Protein AF-A0A397V102-F1 (afdb_monomer)

pLDDT: mean 87.14, std 17.13, range [34.5, 98.31]

Structure (mmCIF, N/CA/C/O backbone):
data_AF-A0A397V102-F1
#
_entry.id   AF-A0A397V102-F1
#
loop_
_atom_site.group_PDB
_atom_site.id
_atom_site.type_symbol
_atom_site.label_atom_id
_atom_site.label_alt_id
_atom_site.label_comp_id
_atom_site.label_asym_id
_atom_site.label_entity_id
_atom_site.label_seq_id
_atom_site.pdbx_PDB_ins_code
_atom_site.Cartn_x
_atom_site.Cartn_y
_atom_site.Cartn_z
_atom_site.occupancy
_atom_site.B_iso_or_equiv
_atom_site.a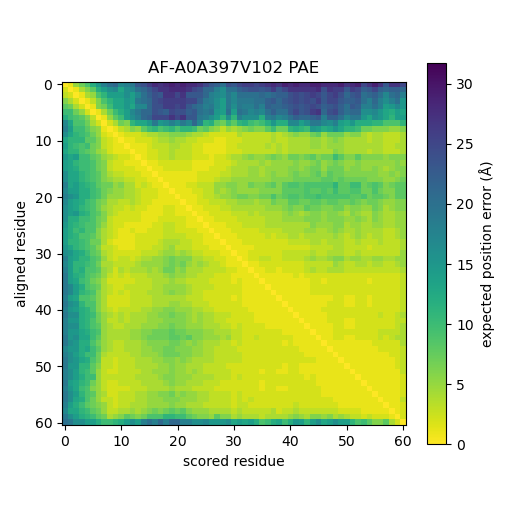uth_seq_id
_atom_site.auth_comp_id
_atom_site.auth_asym_id
_atom_site.auth_atom_id
_atom_site.pdbx_PDB_model_num
ATOM 1 N N . MET A 1 1 ? -14.300 19.808 2.210 1.00 34.50 1 MET A N 1
ATOM 2 C CA . MET A 1 1 ? -12.862 19.979 1.904 1.00 34.50 1 MET A CA 1
ATOM 3 C C . MET A 1 1 ? -12.173 18.639 2.067 1.00 34.50 1 MET A C 1
ATOM 5 O O . MET A 1 1 ? -12.119 18.145 3.181 1.00 34.50 1 MET A O 1
ATOM 9 N N . ALA A 1 2 ? -11.708 18.023 0.979 1.00 36.12 2 ALA A N 1
ATOM 10 C CA . ALA A 1 2 ? -10.883 16.820 1.049 1.00 36.12 2 ALA A CA 1
ATOM 11 C C . ALA A 1 2 ? -9.449 17.221 0.695 1.00 36.12 2 ALA A C 1
ATOM 13 O O . ALA A 1 2 ? -9.131 17.431 -0.474 1.00 36.12 2 ALA A O 1
ATOM 14 N N . CYS A 1 3 ? -8.601 17.382 1.709 1.00 38.50 3 CYS A N 1
ATOM 15 C CA . CYS A 1 3 ? -7.165 17.497 1.494 1.00 38.50 3 CYS A CA 1
ATOM 16 C C . CYS A 1 3 ? -6.654 16.106 1.095 1.00 38.50 3 CYS A C 1
ATOM 18 O O . CYS A 1 3 ? -6.402 15.258 1.949 1.00 38.50 3 CYS A O 1
ATOM 20 N N . LYS A 1 4 ? -6.567 15.836 -0.211 1.00 43.59 4 LYS A N 1
ATOM 21 C CA . LYS A 1 4 ? -5.766 14.720 -0.715 1.00 43.59 4 LYS A CA 1
ATOM 22 C C . LYS A 1 4 ? -4.322 15.193 -0.729 1.00 43.59 4 LYS A C 1
ATOM 24 O O . LYS A 1 4 ? -3.904 15.892 -1.647 1.00 43.59 4 LYS A O 1
ATOM 29 N N . ILE A 1 5 ? -3.569 14.828 0.300 1.00 46.81 5 ILE A N 1
ATOM 30 C CA . ILE A 1 5 ? -2.114 14.882 0.213 1.00 46.81 5 ILE A CA 1
ATOM 31 C C . ILE A 1 5 ? -1.742 13.889 -0.893 1.00 46.81 5 ILE A C 1
ATOM 33 O O . ILE A 1 5 ? -2.057 12.706 -0.770 1.00 46.81 5 ILE A O 1
ATOM 37 N N . ASN A 1 6 ? -1.137 14.362 -1.987 1.00 49.56 6 ASN A N 1
ATOM 38 C CA . ASN A 1 6 ? -0.487 13.495 -2.971 1.00 49.56 6 ASN A CA 1
ATOM 39 C C . ASN A 1 6 ? 0.680 12.806 -2.257 1.00 49.56 6 ASN A C 1
ATOM 41 O O . ASN A 1 6 ? 1.794 13.319 -2.216 1.00 49.56 6 ASN A O 1
ATOM 45 N N . SER A 1 7 ? 0.376 11.701 -1.588 1.00 55.78 7 SER A N 1
ATOM 46 C CA . SER A 1 7 ? 1.308 10.936 -0.781 1.00 55.78 7 SER A CA 1
ATOM 47 C C . SER A 1 7 ? 1.494 9.575 -1.427 1.00 55.78 7 SER A C 1
ATOM 49 O O . SER A 1 7 ? 0.544 8.965 -1.909 1.00 55.78 7 SER A O 1
ATOM 51 N N . THR A 1 8 ? 2.720 9.074 -1.375 1.00 64.06 8 THR A N 1
ATOM 52 C CA . THR A 1 8 ? 3.097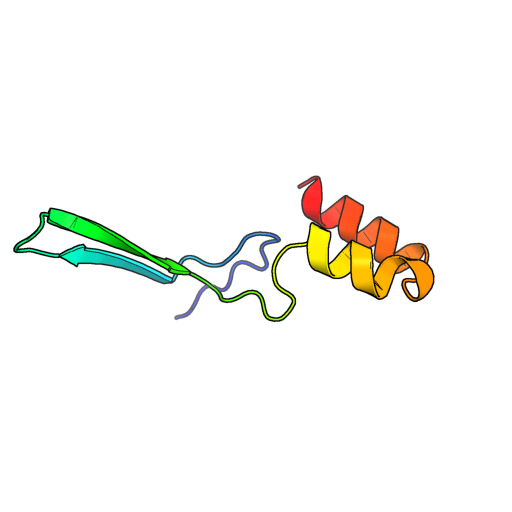 7.687 -1.680 1.00 64.06 8 THR A CA 1
ATOM 53 C C . THR A 1 8 ? 2.507 6.685 -0.672 1.00 64.06 8 THR A C 1
ATOM 55 O O . THR A 1 8 ? 2.757 5.485 -0.757 1.00 64.06 8 THR A O 1
ATOM 58 N N . LYS A 1 9 ? 1.702 7.169 0.287 1.00 77.69 9 LYS A N 1
ATOM 59 C CA . LYS A 1 9 ? 1.063 6.419 1.370 1.00 77.69 9 LYS A CA 1
ATOM 60 C C . LYS A 1 9 ? -0.436 6.277 1.125 1.00 77.69 9 LYS A C 1
ATOM 62 O O . LYS A 1 9 ? -1.082 7.175 0.591 1.00 77.69 9 LYS A O 1
ATOM 67 N N . LEU A 1 10 ? -0.992 5.158 1.585 1.00 86.81 10 LEU A N 1
ATOM 68 C CA . LEU A 1 10 ? -2.434 4.921 1.552 1.00 86.81 10 LEU A CA 1
ATOM 69 C C . LEU A 1 10 ? -3.147 5.952 2.428 1.00 86.81 10 LEU A C 1
ATOM 71 O O . LEU A 1 10 ? -2.801 6.132 3.598 1.00 86.81 10 LEU A O 1
ATOM 75 N N . ALA A 1 11 ? -4.154 6.617 1.866 1.00 88.69 11 ALA A N 1
ATOM 76 C CA . ALA A 1 11 ? -4.964 7.551 2.632 1.00 88.69 11 ALA A CA 1
ATOM 77 C C . ALA A 1 11 ? -5.742 6.803 3.722 1.00 88.69 11 ALA A C 1
ATOM 79 O O . ALA A 1 11 ? -6.449 5.841 3.430 1.00 88.69 11 ALA A O 1
ATOM 80 N N . ILE A 1 12 ? -5.646 7.263 4.967 1.00 91.44 12 ILE A N 1
ATOM 81 C CA . ILE A 1 12 ? -6.517 6.803 6.051 1.00 91.44 12 ILE A CA 1
ATOM 82 C C . ILE A 1 12 ? -7.767 7.677 6.020 1.00 91.44 12 ILE A C 1
ATOM 84 O O . ILE A 1 12 ? -7.665 8.902 6.061 1.00 91.44 12 ILE A O 1
ATOM 88 N N . TYR A 1 13 ? -8.940 7.056 5.927 1.00 89.69 13 TYR A N 1
ATOM 89 C CA . TYR A 1 13 ? -10.208 7.779 5.899 1.00 89.69 13 TYR A CA 1
ATOM 90 C C . TYR A 1 13 ? -10.799 7.910 7.296 1.00 89.69 13 TYR A C 1
ATOM 92 O O . TYR A 1 13 ? -11.163 9.009 7.703 1.00 89.69 13 TYR A O 1
ATOM 100 N N . VAL A 1 14 ? -10.892 6.799 8.028 1.00 92.44 14 VAL A N 1
ATOM 101 C CA . VAL A 1 14 ? -11.549 6.747 9.338 1.00 92.44 14 VAL A CA 1
ATOM 102 C C . VAL A 1 14 ? -10.908 5.668 10.208 1.00 92.44 14 VAL A C 1
ATOM 104 O O . VAL A 1 14 ? -10.496 4.619 9.717 1.00 92.44 14 VAL A O 1
ATOM 107 N N . ILE A 1 15 ? -10.887 5.913 11.516 1.00 95.19 15 ILE A N 1
ATOM 108 C CA . ILE A 1 15 ? -10.703 4.888 12.544 1.00 95.19 15 ILE A CA 1
ATOM 109 C C . ILE A 1 15 ? -12.014 4.811 13.329 1.00 95.19 15 ILE A C 1
ATOM 111 O O . ILE A 1 15 ? -12.532 5.835 13.769 1.00 95.19 15 ILE A O 1
ATOM 115 N N . THR A 1 16 ? -12.564 3.611 13.476 1.00 96.06 16 THR A N 1
ATOM 116 C CA . THR A 1 16 ? -13.790 3.345 14.240 1.00 96.06 16 THR A CA 1
ATOM 117 C C . THR A 1 16 ? -13.489 2.394 15.387 1.00 96.06 16 THR A C 1
ATOM 119 O O . THR A 1 16 ? -12.546 1.607 15.303 1.00 96.06 16 THR A O 1
ATOM 122 N N . GLN A 1 17 ? -14.288 2.462 16.449 1.00 97.00 17 GLN A N 1
ATOM 123 C CA . GLN A 1 17 ? -14.235 1.511 17.551 1.00 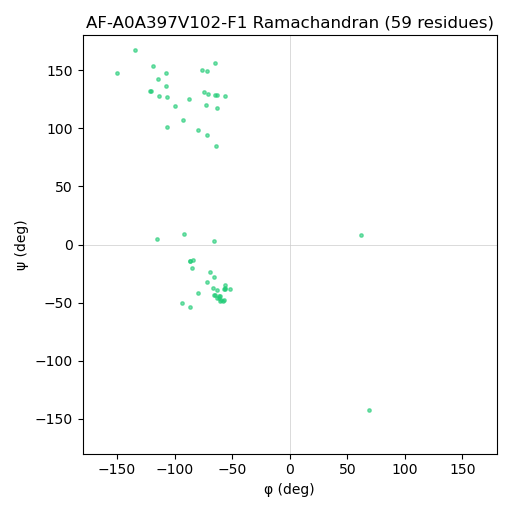97.00 17 GLN A CA 1
ATOM 124 C C . GLN A 1 17 ? -15.590 0.822 17.683 1.00 97.00 17 GLN A C 1
ATOM 126 O O . GLN A 1 17 ? -16.624 1.490 17.725 1.00 97.00 17 GLN A O 1
ATOM 131 N N . ASN A 1 18 ? -15.586 -0.503 17.788 1.00 96.50 18 ASN A N 1
ATOM 132 C CA . ASN A 1 18 ? -16.766 -1.247 18.195 1.00 96.50 18 ASN A CA 1
ATOM 133 C C . ASN A 1 18 ? -16.991 -1.028 19.702 1.00 96.50 18 ASN A C 1
ATOM 135 O O . ASN A 1 18 ? -16.127 -1.329 20.527 1.00 96.50 18 ASN A O 1
ATOM 139 N N . THR A 1 19 ? -18.145 -0.479 20.082 1.00 95.38 19 THR A N 1
ATOM 140 C CA . THR A 1 19 ? -18.438 -0.121 21.478 1.00 95.38 19 THR A CA 1
ATOM 141 C C . THR A 1 19 ? -18.625 -1.328 22.395 1.00 95.38 19 THR A C 1
ATOM 143 O O . THR A 1 19 ? -18.404 -1.187 23.601 1.00 95.38 19 THR A O 1
ATOM 146 N N . GLU A 1 20 ? -18.991 -2.484 21.838 1.00 97.38 20 GLU A N 1
ATOM 147 C CA . GLU A 1 20 ? -19.222 -3.746 22.548 1.00 97.38 20 GLU A CA 1
ATOM 148 C C . GLU A 1 20 ? -17.920 -4.535 22.710 1.00 97.38 20 GLU A C 1
ATOM 150 O O . GLU A 1 20 ? -17.536 -4.858 23.832 1.00 97.38 20 GLU A O 1
ATOM 155 N N . THR A 1 21 ? -17.197 -4.783 21.611 1.00 97.38 21 THR A N 1
ATOM 156 C CA . THR A 1 21 ? -15.959 -5.588 21.630 1.00 97.38 21 THR A CA 1
ATOM 157 C C . THR A 1 21 ? -14.717 -4.781 22.011 1.00 97.38 21 THR A C 1
ATOM 159 O O . THR A 1 21 ? -13.677 -5.356 22.32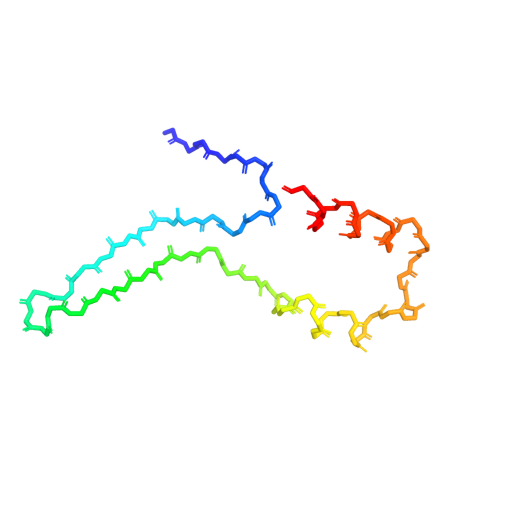1 1.00 97.38 21 THR A O 1
ATOM 162 N N . LYS A 1 22 ? -14.815 -3.443 22.005 1.00 96.50 22 LYS A N 1
ATOM 163 C CA . LYS A 1 22 ? -13.706 -2.483 22.175 1.00 96.50 22 LYS A CA 1
ATOM 164 C C . LYS A 1 22 ? -12.621 -2.557 21.097 1.00 96.50 22 LYS A C 1
ATOM 166 O O . LYS A 1 22 ? -11.616 -1.854 21.216 1.00 96.50 22 LYS A O 1
ATOM 171 N N . GLU A 1 23 ? -12.833 -3.333 20.036 1.00 97.81 23 GLU A N 1
ATOM 172 C CA . GLU A 1 23 ? -11.916 -3.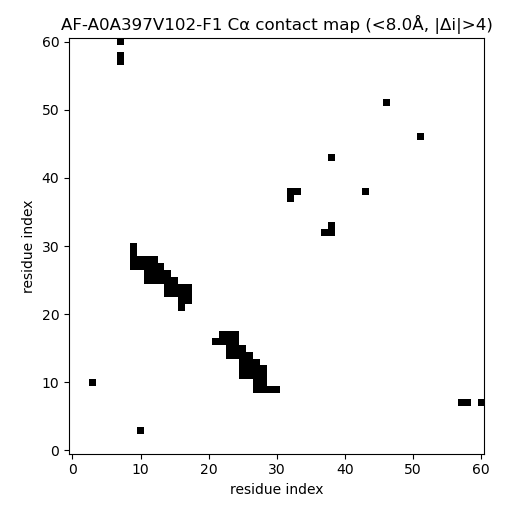460 18.903 1.00 97.81 23 GLU A CA 1
ATOM 173 C C . GLU A 1 23 ? -11.916 -2.203 18.033 1.00 97.81 23 GLU A C 1
ATOM 175 O O . GLU A 1 23 ? -12.935 -1.526 17.885 1.00 97.81 23 GLU A O 1
ATOM 180 N N . TYR A 1 24 ? -10.770 -1.916 17.418 1.00 96.00 24 TYR A N 1
ATOM 181 C CA . TYR A 1 24 ? -10.609 -0.798 16.497 1.00 96.00 24 TYR A CA 1
ATOM 182 C C . TYR A 1 24 ? -10.491 -1.293 15.059 1.00 96.00 24 TYR A C 1
ATOM 184 O O . TYR A 1 24 ? -9.745 -2.227 14.769 1.00 96.00 24 TYR A O 1
ATOM 192 N N . LEU A 1 25 ? -11.185 -0.616 14.149 1.00 95.19 25 LEU A N 1
ATOM 193 C CA . LEU A 1 25 ? -11.129 -0.862 12.713 1.00 95.19 25 LEU A CA 1
ATOM 194 C C . LEU A 1 25 ? -10.676 0.406 11.996 1.00 95.19 25 LEU A C 1
ATOM 196 O O . LEU A 1 25 ? -11.212 1.490 12.232 1.00 95.19 25 LEU A O 1
ATOM 200 N N . MET A 1 26 ? -9.712 0.262 11.089 1.00 94.44 26 MET A N 1
ATOM 201 C CA . MET A 1 26 ? -9.219 1.349 10.246 1.00 94.44 26 MET A CA 1
ATOM 202 C C . MET A 1 26 ? -9.713 1.166 8.814 1.00 94.44 26 MET A C 1
ATOM 204 O O . MET A 1 26 ? -9.489 0.127 8.195 1.00 94.44 26 MET A O 1
ATOM 208 N N . VAL A 1 27 ? -10.338 2.206 8.275 1.00 92.94 27 VAL A N 1
ATOM 209 C CA . VAL A 1 27 ? -10.725 2.294 6.869 1.00 92.94 27 VAL A CA 1
ATOM 210 C C . VAL A 1 27 ? -9.684 3.142 6.153 1.00 92.94 27 VAL A C 1
ATOM 212 O O . VAL A 1 27 ? -9.491 4.317 6.476 1.00 92.94 27 VAL A O 1
ATOM 215 N N . PHE A 1 28 ? -9.011 2.547 5.176 1.00 91.88 28 PHE A N 1
ATOM 216 C CA . PHE A 1 28 ? -7.970 3.193 4.387 1.00 91.88 28 PHE A CA 1
ATOM 217 C C . PHE A 1 28 ? -8.152 2.896 2.896 1.00 91.88 28 PHE A C 1
ATOM 219 O O . PHE A 1 28 ? -8.954 2.049 2.500 1.00 91.88 28 PHE A O 1
ATOM 226 N N . GLN A 1 29 ? -7.429 3.636 2.063 1.00 91.94 29 GLN A N 1
ATOM 227 C CA . GLN A 1 29 ? -7.476 3.527 0.615 1.00 91.94 29 GLN A CA 1
ATOM 228 C C . GLN A 1 29 ? -7.180 2.103 0.148 1.00 91.94 29 GLN A C 1
ATOM 230 O O . GLN A 1 29 ? -6.148 1.522 0.480 1.00 91.94 29 GLN A O 1
ATOM 235 N N . TYR A 1 30 ? -8.069 1.571 -0.687 1.00 91.06 30 TYR A N 1
ATOM 236 C CA . TYR A 1 30 ? -7.859 0.282 -1.325 1.00 91.06 30 TYR A CA 1
ATOM 237 C C . TYR A 1 30 ? -6.823 0.392 -2.451 1.00 91.06 30 TYR A C 1
ATOM 239 O O . TYR A 1 30 ? -6.916 1.272 -3.310 1.00 91.06 30 TYR A O 1
ATOM 247 N N . ALA A 1 31 ? -5.841 -0.511 -2.452 1.00 91.12 31 ALA A N 1
ATOM 248 C CA . ALA A 1 31 ? -4.849 -0.627 -3.515 1.00 91.12 31 ALA A CA 1
ATOM 249 C C . ALA A 1 31 ? -5.321 -1.659 -4.549 1.00 91.12 31 ALA A C 1
ATOM 251 O O . ALA A 1 31 ? -5.284 -2.861 -4.284 1.00 91.12 31 ALA A O 1
AT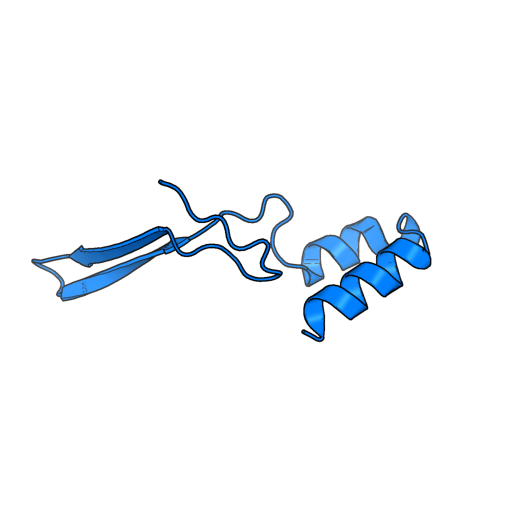OM 252 N N . ASN A 1 32 ? -5.746 -1.186 -5.724 1.00 90.44 32 ASN A N 1
ATOM 253 C CA . ASN A 1 32 ? -6.350 -2.020 -6.773 1.00 90.44 32 ASN A CA 1
ATOM 254 C C . ASN A 1 32 ? -5.458 -3.193 -7.212 1.00 90.44 32 ASN A C 1
ATOM 256 O O . ASN A 1 32 ? -5.951 -4.295 -7.429 1.00 90.44 32 ASN A O 1
ATOM 260 N N . ASP A 1 33 ? -4.144 -2.974 -7.288 1.00 91.25 33 ASP A N 1
ATOM 261 C CA . ASP A 1 33 ? -3.165 -3.991 -7.692 1.00 91.25 33 ASP A CA 1
ATOM 262 C C . ASP A 1 33 ? -2.568 -4.780 -6.512 1.00 91.25 33 ASP A C 1
ATOM 264 O O . ASP A 1 33 ? -1.627 -5.568 -6.664 1.00 91.25 33 ASP A O 1
ATOM 268 N N . GLY A 1 34 ? -3.119 -4.593 -5.312 1.00 92.56 34 GLY A N 1
ATOM 269 C CA . GLY A 1 34 ? -2.627 -5.209 -4.090 1.00 92.56 34 GLY A CA 1
ATOM 270 C C . GLY A 1 34 ? -1.263 -4.662 -3.666 1.00 92.56 34 GLY A C 1
ATOM 271 O O . GLY A 1 34 ? -0.995 -3.465 -3.746 1.00 92.56 34 GLY A O 1
ATOM 272 N N . SER A 1 35 ? -0.402 -5.539 -3.144 1.00 92.88 35 SER A N 1
ATOM 273 C CA . SER A 1 35 ? 0.916 -5.129 -2.660 1.00 92.88 35 SER A CA 1
ATOM 274 C C . SER A 1 35 ? 1.887 -4.870 -3.809 1.00 92.88 35 SER A C 1
ATOM 276 O O . SER A 1 35 ? 1.860 -5.560 -4.830 1.00 92.88 35 SER A O 1
ATOM 278 N N . LEU A 1 36 ? 2.834 -3.954 -3.587 1.00 93.38 36 LEU A N 1
ATOM 279 C CA . LEU A 1 36 ? 3.910 -3.674 -4.538 1.00 93.38 36 LEU A CA 1
ATOM 280 C C . LEU A 1 36 ? 4.657 -4.951 -4.958 1.00 93.38 36 LEU A C 1
ATOM 282 O O . LEU A 1 36 ? 4.965 -5.128 -6.130 1.00 93.38 36 LEU A O 1
ATOM 286 N N . TYR A 1 37 ? 4.875 -5.886 -4.027 1.00 95.19 37 TYR A N 1
ATOM 287 C CA . TYR A 1 37 ? 5.472 -7.190 -4.329 1.00 95.19 37 TYR A CA 1
ATOM 288 C C . TYR A 1 37 ? 4.668 -7.986 -5.370 1.00 95.19 37 TYR A C 1
ATOM 290 O O . TYR A 1 37 ? 5.242 -8.491 -6.335 1.00 95.19 37 TYR A O 1
ATOM 298 N N . LYS A 1 38 ? 3.341 -8.091 -5.200 1.00 96.56 38 LYS A N 1
ATOM 299 C CA . LYS A 1 38 ? 2.475 -8.816 -6.145 1.00 96.56 38 LYS A CA 1
ATOM 300 C C . LYS A 1 38 ? 2.457 -8.132 -7.508 1.00 96.56 38 LYS A C 1
ATOM 302 O O . LYS A 1 38 ? 2.584 -8.814 -8.524 1.00 96.56 38 LYS A O 1
ATOM 307 N N . TYR A 1 39 ? 2.356 -6.805 -7.516 1.00 95.88 39 TYR A N 1
ATOM 308 C CA . TYR A 1 39 ? 2.388 -6.013 -8.739 1.00 95.88 39 TYR A CA 1
ATOM 309 C C . TYR A 1 39 ? 3.706 -6.194 -9.503 1.00 95.88 39 TYR A C 1
ATOM 311 O O . TYR A 1 39 ? 3.687 -6.498 -10.695 1.00 95.88 39 TYR A O 1
ATOM 319 N N . LEU A 1 40 ? 4.850 -6.077 -8.821 1.00 96.06 40 LEU A N 1
ATOM 320 C CA . LEU A 1 40 ? 6.161 -6.256 -9.441 1.00 96.06 40 LEU A CA 1
ATOM 321 C C . LEU A 1 40 ? 6.332 -7.685 -9.952 1.00 96.06 40 LEU A C 1
ATOM 323 O O . LEU A 1 40 ? 6.698 -7.861 -11.105 1.00 96.06 40 LEU A O 1
ATOM 327 N N . ARG A 1 41 ? 5.985 -8.711 -9.165 1.00 96.75 41 ARG A N 1
ATOM 328 C CA . ARG A 1 41 ? 6.083 -10.112 -9.610 1.00 96.75 41 ARG A CA 1
ATOM 329 C C . ARG A 1 41 ? 5.304 -10.375 -10.904 1.00 96.75 41 ARG A C 1
ATOM 331 O O . ARG A 1 41 ? 5.742 -11.193 -11.705 1.00 96.75 41 ARG A O 1
ATOM 338 N N . LYS A 1 42 ? 4.164 -9.705 -11.092 1.00 97.19 42 LYS A N 1
ATOM 339 C CA . LYS A 1 42 ? 3.317 -9.857 -12.279 1.00 97.19 42 LYS A CA 1
ATOM 340 C C . LYS A 1 42 ? 3.834 -9.066 -13.486 1.00 97.19 42 LYS A C 1
ATOM 342 O O . LYS A 1 42 ? 3.796 -9.596 -14.585 1.00 97.19 42 LYS A O 1
ATOM 347 N N . ASN A 1 43 ? 4.296 -7.831 -13.287 1.00 96.56 43 ASN A N 1
ATOM 348 C CA . ASN A 1 43 ? 4.503 -6.873 -14.382 1.00 96.56 43 ASN A CA 1
ATOM 349 C C . ASN A 1 43 ? 5.977 -6.476 -14.603 1.00 96.56 43 ASN A C 1
ATOM 351 O O . ASN A 1 43 ? 6.259 -5.593 -15.408 1.00 96.56 43 ASN A O 1
ATOM 355 N N . PHE A 1 44 ? 6.944 -7.073 -13.891 1.00 96.12 44 PHE A N 1
ATOM 356 C CA . PHE A 1 44 ? 8.340 -6.6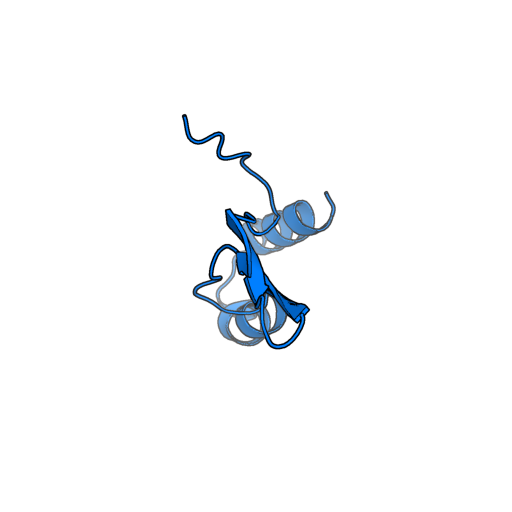03 -13.903 1.00 96.12 44 PHE A CA 1
ATOM 357 C C . PHE A 1 44 ? 8.969 -6.530 -15.302 1.00 96.12 44 PHE A C 1
ATOM 359 O O . PHE A 1 44 ? 9.768 -5.629 -15.570 1.00 96.12 44 PHE A O 1
ATOM 366 N N . CYS A 1 45 ? 8.642 -7.485 -16.173 1.00 97.00 45 CYS A N 1
ATOM 367 C CA . CYS A 1 45 ? 9.165 -7.543 -17.537 1.00 97.00 45 CYS A CA 1
ATOM 368 C C . CYS A 1 45 ? 8.566 -6.456 -18.439 1.00 97.00 45 CYS A C 1
ATOM 370 O O . CYS A 1 45 ? 9.282 -5.932 -19.287 1.00 97.00 45 CYS A O 1
ATOM 372 N N . ASP A 1 46 ? 7.310 -6.076 -18.204 1.00 97.75 46 ASP A N 1
ATOM 373 C CA . ASP A 1 46 ? 6.578 -5.100 -19.022 1.00 97.75 46 ASP A CA 1
ATOM 374 C C . ASP A 1 46 ? 6.866 -3.650 -18.600 1.00 97.75 46 ASP A C 1
ATOM 376 O O . ASP A 1 46 ? 6.668 -2.707 -19.366 1.00 97.75 46 ASP A O 1
ATOM 380 N N . LEU A 1 47 ? 7.356 -3.451 -17.373 1.00 97.31 47 LEU A N 1
ATOM 381 C CA . LEU A 1 47 ? 7.728 -2.135 -16.864 1.00 97.31 47 LEU A CA 1
ATOM 382 C C . LEU A 1 47 ? 8.992 -1.595 -17.545 1.00 97.31 47 LEU A C 1
ATOM 384 O O . LEU A 1 47 ? 10.059 -2.222 -17.521 1.00 97.31 47 LEU A O 1
ATOM 388 N N . THR A 1 48 ? 8.904 -0.359 -18.039 1.00 98.31 48 THR A N 1
ATOM 389 C CA . THR A 1 48 ? 10.070 0.389 -18.518 1.00 98.31 48 THR A CA 1
ATOM 390 C C . THR A 1 48 ? 11.037 0.689 -17.371 1.00 98.31 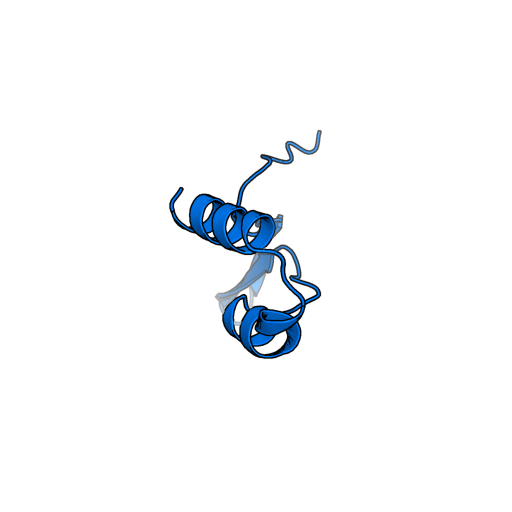48 THR A C 1
ATOM 392 O O . THR A 1 48 ? 10.660 0.760 -16.198 1.00 98.31 48 THR A O 1
ATOM 395 N N . TRP A 1 49 ? 12.310 0.913 -17.698 1.00 97.81 49 TRP A N 1
AT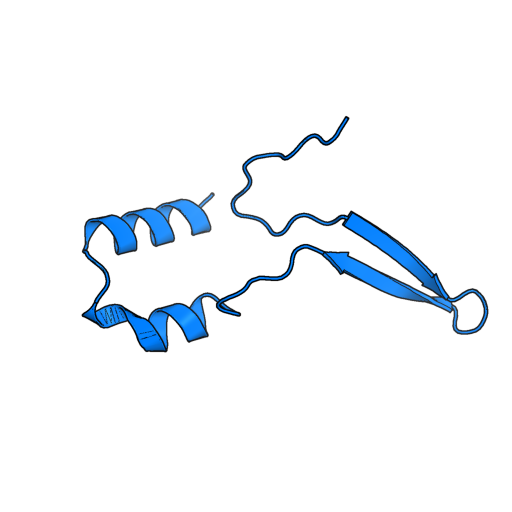OM 396 C CA . TRP A 1 49 ? 13.311 1.320 -16.705 1.00 97.81 49 TRP A CA 1
ATOM 397 C C . TRP A 1 49 ? 12.934 2.605 -15.968 1.00 97.81 49 TRP A C 1
ATOM 399 O O . TRP A 1 49 ? 13.138 2.701 -14.761 1.00 97.81 49 TRP A O 1
ATOM 409 N N . GLN A 1 50 ? 12.337 3.563 -16.675 1.00 97.94 50 GLN A N 1
ATOM 410 C CA . GLN A 1 50 ? 11.864 4.817 -16.091 1.00 97.94 50 GLN A CA 1
ATOM 411 C C . GLN A 1 50 ? 10.783 4.562 -15.033 1.00 97.94 50 GLN A C 1
ATOM 413 O O . GLN A 1 50 ? 10.904 5.064 -13.920 1.00 97.94 50 GLN A O 1
ATOM 418 N N . ALA A 1 51 ? 9.797 3.705 -15.327 1.00 96.25 51 ALA A N 1
ATOM 419 C CA . ALA A 1 51 ? 8.755 3.339 -14.366 1.00 96.25 51 ALA A CA 1
ATOM 420 C C . ALA A 1 51 ? 9.329 2.615 -13.135 1.00 96.25 51 ALA A C 1
ATOM 422 O O . ALA A 1 51 ? 8.922 2.879 -12.006 1.00 96.25 51 ALA A O 1
ATOM 423 N N . LYS A 1 52 ? 10.326 1.739 -13.325 1.00 96.19 52 LYS A N 1
ATOM 424 C CA . LYS A 1 52 ? 11.027 1.069 -12.213 1.00 96.19 52 LYS A CA 1
ATOM 425 C C . LYS A 1 52 ? 11.732 2.071 -11.296 1.00 96.19 52 LYS A C 1
ATOM 427 O O . LYS A 1 52 ? 11.632 1.955 -10.076 1.00 96.19 52 LYS A O 1
ATOM 432 N N . LEU A 1 53 ? 12.420 3.058 -11.873 1.00 96.12 53 LEU A N 1
ATOM 433 C CA . LEU A 1 53 ? 13.087 4.119 -11.115 1.00 96.12 53 LEU A CA 1
ATOM 434 C C . LEU A 1 53 ? 12.088 5.027 -10.393 1.00 96.12 53 LEU A C 1
ATOM 436 O O . LEU A 1 53 ? 12.345 5.429 -9.262 1.00 96.12 53 LEU A O 1
ATOM 440 N N . GLU A 1 54 ? 10.943 5.321 -11.003 1.00 93.94 54 GLU A N 1
ATOM 441 C CA . GLU A 1 54 ? 9.885 6.106 -10.368 1.00 93.94 54 GLU A CA 1
ATOM 442 C C . GLU A 1 54 ? 9.264 5.369 -9.177 1.00 93.94 54 GLU A C 1
ATOM 444 O O . GLU A 1 54 ? 9.122 5.951 -8.103 1.00 93.94 54 GLU A O 1
ATOM 449 N N . ILE A 1 55 ? 8.985 4.069 -9.318 1.00 93.19 55 ILE A N 1
ATOM 450 C CA . ILE A 1 55 ? 8.545 3.218 -8.204 1.00 93.19 55 ILE A CA 1
ATOM 451 C C . ILE A 1 55 ? 9.577 3.251 -7.070 1.00 93.19 55 ILE A C 1
ATOM 453 O O . ILE A 1 55 ? 9.203 3.474 -5.920 1.00 93.19 55 ILE A O 1
ATOM 457 N N . LEU A 1 56 ? 10.867 3.078 -7.383 1.00 92.94 56 LEU A N 1
ATOM 458 C CA . LEU A 1 56 ? 11.947 3.128 -6.391 1.00 92.94 56 LEU A CA 1
ATOM 459 C C . LEU A 1 56 ? 12.010 4.489 -5.685 1.00 92.94 56 LEU A C 1
ATOM 461 O O . LEU A 1 56 ? 12.138 4.554 -4.462 1.00 92.94 56 LEU A O 1
ATOM 465 N N . LYS A 1 57 ? 11.891 5.578 -6.447 1.00 91.88 57 LYS A N 1
ATOM 466 C CA . LYS A 1 57 ? 11.851 6.938 -5.916 1.00 91.88 57 LYS A CA 1
ATOM 467 C C . LYS A 1 57 ? 10.670 7.102 -4.956 1.00 91.88 57 LYS A C 1
ATOM 469 O O . LYS A 1 57 ? 10.864 7.570 -3.842 1.00 91.88 57 LYS A O 1
ATOM 474 N N . ASN A 1 58 ? 9.481 6.652 -5.350 1.00 88.94 58 ASN A N 1
ATOM 475 C CA . ASN A 1 58 ? 8.250 6.791 -4.572 1.00 88.94 58 ASN A CA 1
ATOM 476 C C . ASN A 1 58 ? 8.252 5.997 -3.256 1.00 88.94 58 ASN A C 1
ATOM 478 O O . ASN A 1 58 ? 7.591 6.414 -2.314 1.00 88.94 58 ASN A O 1
ATOM 482 N N . ILE A 1 59 ? 8.982 4.881 -3.162 1.00 90.00 59 ILE A N 1
ATOM 483 C CA . ILE A 1 59 ? 9.105 4.132 -1.896 1.00 90.00 59 ILE A CA 1
ATOM 484 C C . ILE A 1 59 ? 10.228 4.642 -0.985 1.00 90.00 59 ILE A C 1
ATOM 486 O O . ILE A 1 59 ? 10.283 4.251 0.177 1.00 90.00 59 ILE A O 1
ATOM 490 N N . SER A 1 60 ? 11.140 5.464 -1.510 1.00 87.00 60 SER A N 1
ATOM 491 C CA . SER A 1 60 ? 12.299 5.972 -0.763 1.00 87.00 60 SER A CA 1
ATOM 492 C C . SER A 1 60 ? 11.997 7.255 0.028 1.00 87.00 60 SER A C 1
ATOM 494 O O . SER A 1 60 ? 12.801 7.630 0.880 1.00 87.00 60 SER A O 1
ATOM 496 N N . TYR A 1 61 ? 10.867 7.918 -0.251 1.00 62.91 61 TYR A N 1
ATOM 497 C CA . TYR A 1 61 ? 10.361 9.117 0.439 1.00 62.91 61 TYR A CA 1
ATOM 498 C C . TYR A 1 61 ? 9.112 8.793 1.272 1.00 62.91 61 TYR A C 1
ATOM 500 O O . TYR A 1 61 ? 8.994 9.324 2.401 1.00 62.91 61 TYR A O 1
#

Sequence (61 aa):
MACKINSTKLAIYVITQNTETKEYLMVFQYANDGSLYKYLRKNFCDLTWQAKLEILKNISY

Radius of gyration: 16.25 Å; Cα contacts (8 Å, |Δi|>4): 40; chains: 1; bounding box: 32×30×42 Å

Solvent-accessible surface area (backbone atoms only — not comparable to full-atom values): 4052 Å² total; per-residue (Å²): 136,82,86,76,73,94,54,90,58,75,51,75,77,47,76,48,65,43,87,85,81,67,47,77,49,76,45,56,56,83,58,91,70,58,52,70,68,58,40,44,75,74,41,56,87,79,51,50,71,67,56,52,51,49,54,53,53,51,74,73,110

Nearest PDB structures (foldseek):
  2xk4-assembly1_A  TM=7.264E-01  e=1.584E+00  Homo sapiens
  5m53-assembly1_A  TM=7.330E-01  e=1.481E+00  Homo sapiens
  2xkc-assembly1_A  TM=6.790E-01  e=1.939E+00  Homo sapiens
  5m51-assembly1_A  TM=7.276E-01  e=3.108E+00  Homo sapiens

Mean predicted aligned error: 6.24 Å

Secondary structure (DSSP, 8-state):
-------SSPPEEEEEE-TTT--EEEEE---TT--HHHHHHHHTTTS-HHHHHHHHHHHH-

Organism: NCBI:txid44941

InterPro domains:
  IPR011009 Protein kinase-like domain superfamily [SSF56112] (18-59)

Foldseek 3Di:
DDPPDPALDWAWDDWDADPVVRDIDTDTHDDPQPDPVSVCVVCVVVDDPVNVVVVVVRVVD